Protein AF-A0A7W1FU79-F1 (afdb_monomer_lite)

Structure (mmCIF, N/CA/C/O backbone):
data_AF-A0A7W1FU79-F1
#
_entry.id   AF-A0A7W1FU79-F1
#
loop_
_atom_site.group_PDB
_atom_site.id
_atom_site.type_symbol
_atom_site.label_atom_id
_atom_site.label_alt_id
_atom_site.label_comp_id
_atom_site.label_asym_id
_atom_site.label_entity_id
_atom_site.label_seq_id
_atom_site.pdbx_PDB_ins_code
_atom_site.Cartn_x
_atom_site.Cartn_y
_atom_site.Cartn_z
_atom_site.occupancy
_atom_site.B_iso_or_equiv
_atom_site.auth_seq_id
_atom_site.auth_comp_id
_atom_site.auth_asym_id
_atom_site.auth_atom_id
_atom_site.pdbx_PDB_model_num
ATOM 1 N N . MET A 1 1 ? -2.285 -7.234 6.403 1.00 91.62 1 MET A N 1
ATOM 2 C CA . MET A 1 1 ? -1.818 -7.974 7.601 1.00 91.62 1 MET A CA 1
ATOM 3 C C . MET A 1 1 ? -2.902 -7.960 8.663 1.00 91.62 1 MET A C 1
ATOM 5 O O . MET A 1 1 ? -3.432 -6.893 8.957 1.00 91.62 1 MET A O 1
ATOM 9 N N . ARG A 1 2 ? -3.192 -9.120 9.261 1.00 93.88 2 ARG A N 1
ATOM 10 C CA . ARG A 1 2 ? -4.148 -9.262 10.365 1.00 93.88 2 ARG A CA 1
ATOM 11 C C . ARG A 1 2 ? -3.441 -9.823 11.598 1.00 93.88 2 ARG A C 1
ATOM 13 O O . ARG A 1 2 ? -2.660 -10.762 11.470 1.00 93.88 2 ARG A O 1
ATOM 20 N N . ARG A 1 3 ? -3.702 -9.268 12.785 1.00 91.69 3 ARG A N 1
ATOM 21 C CA . ARG A 1 3 ? -3.147 -9.751 14.064 1.00 91.69 3 ARG A CA 1
ATOM 22 C C . ARG A 1 3 ? -4.233 -9.755 15.134 1.00 91.69 3 ARG A C 1
ATOM 24 O O . ARG A 1 3 ? -4.866 -8.731 15.361 1.00 91.69 3 ARG A O 1
ATOM 31 N N . GLY A 1 4 ? -4.451 -10.898 15.790 1.00 90.31 4 GLY A N 1
ATOM 32 C CA . GLY A 1 4 ? -5.466 -11.023 16.846 1.00 90.31 4 GLY A CA 1
ATOM 33 C C . GLY A 1 4 ? -6.878 -10.634 16.384 1.00 90.31 4 GLY A C 1
ATOM 34 O O . GLY A 1 4 ? -7.582 -9.932 17.098 1.00 90.31 4 GLY A O 1
ATOM 35 N N . GLY A 1 5 ? -7.251 -10.999 15.152 1.00 92.00 5 GLY A N 1
ATOM 36 C CA . GLY A 1 5 ? -8.545 -10.652 14.549 1.00 92.00 5 GLY A CA 1
ATOM 37 C C . GLY A 1 5 ? -8.648 -9.231 13.979 1.00 92.00 5 GLY A C 1
ATOM 38 O O . GLY A 1 5 ? -9.587 -8.955 13.236 1.00 92.00 5 GLY A O 1
ATOM 39 N N . GLN A 1 6 ? -7.672 -8.357 14.235 1.00 92.75 6 GLN A N 1
ATOM 40 C CA . GLN A 1 6 ? -7.676 -6.974 13.756 1.00 92.75 6 GLN A CA 1
ATOM 41 C C . GLN A 1 6 ? -6.880 -6.817 12.466 1.00 92.75 6 GLN A C 1
ATOM 43 O O . GLN A 1 6 ? -5.715 -7.221 12.403 1.00 92.75 6 GLN A O 1
ATOM 48 N N . ASP A 1 7 ? -7.485 -6.184 11.464 1.00 97.31 7 ASP A N 1
ATOM 49 C CA . ASP A 1 7 ? -6.759 -5.709 10.291 1.00 97.31 7 ASP A CA 1
ATOM 50 C C . ASP A 1 7 ? -5.881 -4.516 10.669 1.00 97.31 7 ASP A C 1
ATOM 52 O O . ASP A 1 7 ? -6.285 -3.648 11.453 1.00 97.31 7 ASP A O 1
ATOM 56 N N . LEU A 1 8 ? -4.652 -4.521 10.147 1.00 96.88 8 LEU A N 1
ATOM 57 C CA . LEU A 1 8 ? -3.630 -3.521 10.460 1.00 96.88 8 LEU A CA 1
ATOM 58 C C . LEU A 1 8 ? -3.080 -2.787 9.231 1.00 96.88 8 LEU A C 1
ATOM 60 O O . LEU A 1 8 ? -2.553 -1.694 9.368 1.00 96.88 8 LEU A O 1
ATOM 64 N N . THR A 1 9 ? -3.168 -3.388 8.049 1.00 97.62 9 THR A N 1
ATOM 65 C CA . THR A 1 9 ? -2.738 -2.802 6.768 1.00 97.62 9 THR A CA 1
ATOM 66 C C . THR A 1 9 ? -3.267 -3.681 5.633 1.00 97.62 9 THR A C 1
ATOM 68 O O . THR A 1 9 ? -3.514 -4.879 5.848 1.00 97.62 9 THR A O 1
ATOM 71 N N . VAL A 1 10 ? -3.408 -3.117 4.438 1.00 98.06 10 VAL A N 1
ATOM 72 C CA . VAL A 1 10 ? -3.788 -3.810 3.207 1.00 98.06 10 VAL A CA 1
ATOM 73 C C . VAL A 1 10 ? -2.894 -3.338 2.065 1.00 98.06 10 VAL A C 1
ATOM 75 O O . VAL A 1 10 ? -2.508 -2.170 2.010 1.00 98.06 10 VAL A O 1
ATOM 78 N N . ALA A 1 11 ? -2.566 -4.264 1.172 1.00 97.06 11 ALA A N 1
ATOM 79 C CA . ALA A 1 11 ? -1.889 -3.968 -0.075 1.00 97.06 11 ALA A CA 1
ATOM 80 C C . ALA A 1 11 ? -2.690 -4.565 -1.226 1.00 97.06 11 ALA A C 1
ATOM 82 O O . ALA A 1 11 ? -3.274 -5.638 -1.053 1.00 97.06 11 ALA A O 1
ATOM 83 N N . ASP A 1 12 ? -2.658 -3.907 -2.374 1.00 95.75 12 ASP A N 1
ATOM 84 C CA . ASP A 1 12 ? -3.125 -4.456 -3.641 1.00 95.75 12 ASP A CA 1
ATOM 85 C C . ASP A 1 12 ? -1.965 -4.459 -4.640 1.00 95.75 12 ASP A C 1
ATOM 87 O O . ASP A 1 12 ? -1.141 -3.540 -4.636 1.00 95.75 12 ASP A O 1
ATOM 91 N N . VAL A 1 13 ? -1.837 -5.526 -5.427 1.00 93.38 13 VAL A N 1
ATOM 92 C CA . VAL A 1 13 ? -0.681 -5.745 -6.308 1.00 93.38 13 VAL A CA 1
ATOM 93 C C . VAL A 1 13 ? -1.163 -6.034 -7.711 1.00 93.38 13 VAL A C 1
ATOM 95 O O . VAL A 1 13 ? -1.889 -6.994 -7.947 1.00 93.38 13 VAL A O 1
ATOM 98 N N . GLU A 1 14 ? -0.677 -5.238 -8.650 1.00 90.12 14 GLU A N 1
ATOM 99 C CA . GLU A 1 14 ? -1.160 -5.224 -10.016 1.00 90.12 14 GLU A CA 1
ATOM 100 C C . GLU A 1 14 ? -0.011 -5.486 -10.992 1.00 90.12 14 GLU A C 1
ATOM 102 O O . GLU A 1 14 ? 0.985 -4.754 -11.053 1.00 90.12 14 GLU A O 1
ATOM 107 N N . TYR A 1 15 ? -0.155 -6.551 -11.783 1.00 87.25 15 TYR A N 1
ATOM 108 C CA . TYR A 1 15 ? 0.764 -6.871 -12.872 1.00 87.25 15 TYR A CA 1
ATOM 109 C C . TYR A 1 15 ? 0.235 -6.265 -14.174 1.00 87.25 15 TYR A C 1
ATOM 111 O O . TYR A 1 15 ? -0.453 -6.920 -14.956 1.00 87.25 15 TYR A O 1
ATOM 119 N N . LYS A 1 16 ? 0.505 -4.973 -14.369 1.00 74.75 16 LYS A N 1
ATOM 120 C CA . LYS A 1 16 ? 0.077 -4.198 -15.538 1.00 74.75 16 LYS A CA 1
ATOM 121 C C . LYS A 1 16 ? 1.238 -3.322 -16.002 1.00 74.75 16 LYS A C 1
ATOM 123 O O . LYS A 1 16 ? 1.778 -2.547 -15.212 1.00 74.75 16 LYS A O 1
ATOM 128 N N . GLU A 1 17 ? 1.598 -3.414 -17.280 1.00 65.38 17 GLU A N 1
ATOM 129 C CA . GLU A 1 17 ? 2.425 -2.391 -17.921 1.00 65.38 17 GLU A CA 1
ATOM 130 C C . GLU A 1 17 ? 1.553 -1.153 -18.133 1.00 65.38 17 GLU A C 1
ATOM 132 O O . GLU A 1 17 ? 0.741 -1.076 -19.054 1.00 65.38 17 GLU A O 1
ATOM 137 N N . LEU A 1 18 ? 1.657 -0.203 -17.212 1.00 63.12 18 LEU A N 1
ATOM 138 C CA . LEU A 1 18 ? 0.977 1.077 -17.328 1.00 63.12 18 LEU A CA 1
ATOM 139 C C . LEU A 1 18 ? 1.888 2.069 -18.048 1.00 63.12 18 LEU A C 1
ATOM 141 O O . LEU A 1 18 ? 3.023 2.270 -17.610 1.00 63.12 18 LEU A O 1
ATOM 145 N N . GLU A 1 19 ? 1.374 2.755 -19.075 1.00 64.69 19 GLU A N 1
ATOM 146 C CA . GLU A 1 19 ? 2.048 3.935 -19.636 1.00 64.69 19 GLU A CA 1
ATOM 147 C C . GLU A 1 19 ? 2.417 4.895 -18.493 1.00 64.69 19 GLU A C 1
ATOM 149 O O . GLU A 1 19 ? 1.550 5.146 -17.649 1.00 64.69 19 GLU A O 1
ATOM 154 N N . PRO A 1 20 ? 3.651 5.437 -18.430 1.00 57.41 20 PRO A N 1
ATOM 155 C CA . PRO A 1 20 ? 4.181 6.170 -17.271 1.00 57.41 20 PRO A CA 1
ATOM 156 C C . PRO A 1 20 ? 3.237 7.230 -16.679 1.00 57.41 20 PRO A C 1
ATOM 158 O O . PRO A 1 20 ? 3.216 7.438 -15.471 1.00 57.41 20 PRO A O 1
ATOM 161 N N . GLU A 1 21 ? 2.383 7.836 -17.501 1.00 57.84 21 GLU A N 1
ATOM 162 C CA . GLU A 1 21 ? 1.472 8.924 -17.121 1.00 57.84 21 GLU A CA 1
ATOM 163 C C . GLU A 1 21 ? 0.034 8.478 -16.796 1.00 57.84 21 GLU A C 1
ATOM 165 O O . GLU A 1 21 ? -0.768 9.280 -16.317 1.00 57.84 21 GLU A O 1
ATOM 170 N N . LYS A 1 22 ? -0.321 7.207 -17.026 1.00 62.50 22 LYS A N 1
ATOM 171 C CA . LYS A 1 22 ? -1.662 6.672 -16.751 1.00 62.50 22 LYS A CA 1
ATOM 172 C C . LYS A 1 22 ? -1.635 5.748 -15.543 1.00 62.50 22 LYS A C 1
ATOM 174 O O . LYS A 1 22 ? -1.068 4.662 -15.589 1.00 62.50 22 LYS A O 1
ATOM 179 N N . TRP A 1 23 ? -2.298 6.164 -14.474 1.00 63.78 23 TRP A N 1
ATOM 180 C CA . TRP A 1 23 ? -2.704 5.283 -13.383 1.00 63.78 23 TRP A CA 1
ATOM 181 C C . TRP A 1 23 ? -4.158 4.865 -13.601 1.00 63.78 23 TRP A C 1
ATOM 183 O O . TRP A 1 23 ? -4.991 5.656 -14.050 1.00 63.78 23 TRP A O 1
ATOM 193 N N . SER A 1 24 ? -4.473 3.609 -13.292 1.00 71.19 24 SER A N 1
ATOM 194 C CA . SER A 1 24 ? -5.855 3.146 -13.294 1.00 71.19 24 SER A CA 1
ATOM 195 C C . SER A 1 24 ? -6.564 3.756 -12.085 1.00 71.19 24 SER A C 1
ATOM 197 O O . SER A 1 24 ? -6.326 3.353 -10.947 1.00 71.19 24 SER A O 1
ATOM 199 N N . GLN A 1 25 ? -7.444 4.738 -12.316 1.00 77.81 25 GLN A N 1
ATOM 200 C CA . GLN A 1 25 ? -8.332 5.246 -11.262 1.00 77.81 25 GLN A CA 1
ATOM 201 C C . GLN A 1 25 ? -9.117 4.102 -10.605 1.00 77.81 25 GLN A C 1
ATOM 203 O O . GLN A 1 25 ? -9.379 4.154 -9.406 1.00 77.81 25 GLN A O 1
ATOM 208 N N . ALA A 1 26 ? -9.448 3.053 -11.368 1.00 85.19 26 ALA A N 1
ATOM 209 C CA . ALA A 1 26 ? -10.162 1.887 -10.865 1.00 85.19 26 ALA A CA 1
ATOM 210 C C . ALA A 1 26 ? -9.385 1.158 -9.755 1.00 85.19 26 ALA A C 1
ATOM 212 O O . ALA A 1 26 ? -9.980 0.830 -8.732 1.00 85.19 26 ALA A O 1
ATOM 213 N N . ASP A 1 27 ? -8.068 1.001 -9.904 1.00 91.00 27 ASP A N 1
ATOM 214 C CA . ASP A 1 27 ? -7.226 0.274 -8.945 1.00 91.00 27 ASP A CA 1
ATOM 215 C C . ASP A 1 27 ? -7.119 1.065 -7.619 1.00 91.00 27 ASP A C 1
ATOM 217 O O . ASP A 1 27 ? -7.242 0.504 -6.529 1.00 91.00 27 ASP A O 1
ATOM 221 N N . LEU A 1 28 ? -7.018 2.405 -7.683 1.00 91.50 28 LEU A N 1
ATOM 222 C CA . LEU A 1 28 ? -7.085 3.249 -6.477 1.00 91.50 28 LEU A CA 1
ATOM 223 C C . LEU A 1 28 ? -8.450 3.178 -5.784 1.00 91.50 28 LEU A C 1
ATOM 225 O O . LEU A 1 28 ? -8.511 3.131 -4.555 1.00 91.50 28 LEU A O 1
ATOM 229 N N . TYR A 1 29 ? -9.550 3.179 -6.540 1.00 92.56 29 TYR A N 1
ATOM 230 C CA . TYR A 1 29 ? -10.884 3.056 -5.949 1.00 92.56 29 TYR A CA 1
ATOM 231 C C . TYR A 1 29 ? -11.126 1.672 -5.340 1.00 92.56 29 TYR A C 1
ATOM 233 O O . TYR A 1 29 ? -11.817 1.569 -4.325 1.00 92.56 29 TYR A O 1
ATOM 241 N N . GLN A 1 30 ? -10.526 0.625 -5.901 1.00 95.56 30 GLN A N 1
ATOM 242 C CA . GLN A 1 30 ? -10.559 -0.716 -5.330 1.00 95.56 30 GLN A CA 1
ATOM 243 C C . GLN A 1 30 ? -9.788 -0.778 -4.007 1.00 95.56 30 GLN A C 1
ATOM 245 O O . GLN A 1 30 ? -10.339 -1.229 -2.999 1.00 95.56 30 GLN A O 1
ATOM 250 N N . LEU A 1 31 ? -8.578 -0.211 -3.956 1.00 97.31 31 LEU A N 1
ATOM 251 C CA . LEU A 1 31 ? -7.827 -0.088 -2.707 1.00 97.31 31 LEU A CA 1
ATOM 252 C C . LEU A 1 31 ? -8.586 0.744 -1.659 1.00 97.31 31 LEU A C 1
ATOM 254 O O . LEU A 1 31 ? -8.647 0.358 -0.491 1.00 97.31 31 LEU A O 1
ATOM 258 N N . LEU A 1 32 ? -9.224 1.848 -2.064 1.00 97.81 32 LEU A N 1
ATOM 259 C CA . LEU A 1 32 ? -10.085 2.636 -1.177 1.00 97.81 32 LEU A CA 1
ATOM 260 C C . LEU A 1 32 ? -11.223 1.788 -0.598 1.00 97.81 32 LEU A C 1
ATOM 262 O O . LEU A 1 32 ? -11.487 1.857 0.604 1.00 97.81 32 LEU A O 1
ATOM 266 N N . ALA A 1 33 ? -11.888 0.982 -1.428 1.00 98.12 33 ALA A N 1
ATOM 267 C CA . ALA A 1 33 ? -12.967 0.108 -0.986 1.00 98.12 33 ALA A CA 1
ATOM 268 C C . ALA A 1 33 ? -12.481 -0.911 0.057 1.00 98.12 33 ALA A C 1
ATOM 270 O O . ALA A 1 33 ? -13.175 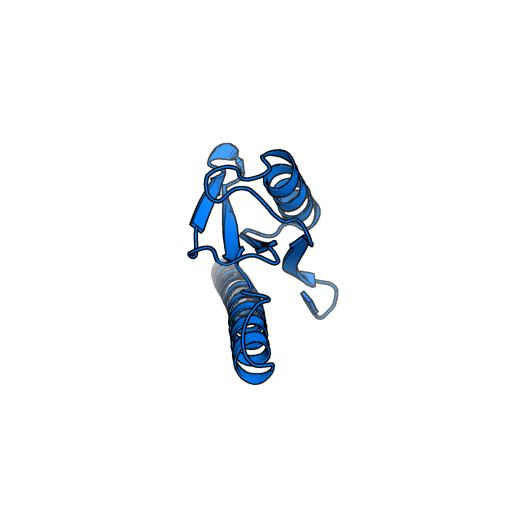-1.145 1.052 1.00 98.12 33 ALA A O 1
ATOM 271 N N . TYR A 1 34 ? -11.274 -1.463 -0.112 1.00 98.19 34 TYR A N 1
ATOM 272 C CA . TYR A 1 34 ? -10.655 -2.320 0.900 1.00 98.19 34 TYR A CA 1
ATOM 273 C C . TYR A 1 34 ? -10.397 -1.565 2.202 1.00 98.19 34 TYR A C 1
ATOM 275 O O . TYR A 1 34 ? -10.791 -2.044 3.265 1.00 98.19 34 TYR A O 1
ATOM 283 N N . CYS A 1 35 ? -9.792 -0.377 2.140 1.00 98.38 35 CYS A N 1
ATOM 284 C CA . CYS A 1 35 ? -9.506 0.420 3.331 1.00 98.38 35 CYS A CA 1
ATOM 285 C C . CYS A 1 35 ? -10.782 0.761 4.113 1.00 98.38 35 CYS A C 1
ATOM 287 O O . CYS A 1 35 ? -10.827 0.559 5.327 1.00 98.38 35 CYS A O 1
ATOM 289 N N . VAL A 1 36 ? -11.845 1.187 3.421 1.00 98.25 36 VAL A N 1
ATOM 290 C CA . VAL A 1 36 ? -13.157 1.465 4.028 1.00 98.25 36 VAL A CA 1
ATOM 291 C C . VAL A 1 36 ? -13.741 0.208 4.674 1.00 98.25 36 VAL A C 1
ATOM 293 O O . VAL A 1 36 ? -14.152 0.247 5.832 1.00 98.25 36 VAL A O 1
ATOM 296 N N . SER A 1 37 ? -13.738 -0.919 3.959 1.00 98.12 37 SER A N 1
ATOM 297 C CA . SER A 1 37 ? -14.335 -2.173 4.440 1.00 98.12 37 SER A CA 1
ATOM 298 C C . SER A 1 37 ? -13.596 -2.762 5.645 1.00 98.12 37 SER A C 1
ATOM 300 O O . SER A 1 37 ? -14.211 -3.376 6.513 1.00 98.12 37 SER A O 1
ATOM 302 N N . LEU A 1 38 ? -12.276 -2.571 5.709 1.00 97.12 38 LEU A N 1
ATOM 303 C CA . LEU A 1 38 ? -11.413 -3.085 6.776 1.00 97.12 38 LEU A CA 1
ATOM 304 C C . LEU A 1 38 ? -11.209 -2.079 7.925 1.00 97.12 38 LEU A C 1
ATOM 306 O O . LEU A 1 38 ? -10.560 -2.409 8.920 1.00 97.12 38 LEU A O 1
ATOM 310 N N . GLY A 1 39 ? -11.732 -0.853 7.804 1.00 96.38 39 GLY A N 1
ATOM 311 C CA . GLY A 1 39 ? -11.518 0.218 8.781 1.00 96.38 39 GLY A CA 1
ATOM 312 C C . GLY A 1 39 ? -10.044 0.618 8.918 1.00 96.38 39 GLY A C 1
ATOM 313 O O . GLY A 1 39 ? -9.555 0.831 10.034 1.00 96.38 39 GLY A O 1
ATOM 314 N N . LEU A 1 40 ? -9.319 0.656 7.7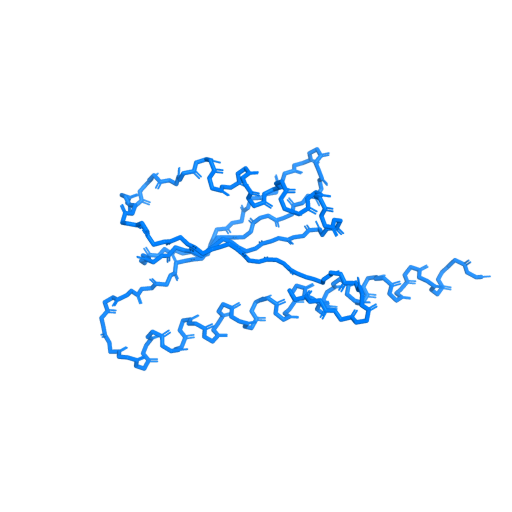97 1.00 97.81 40 LEU A N 1
ATOM 315 C CA . LEU A 1 40 ? -7.906 1.022 7.731 1.00 97.81 40 LEU A CA 1
ATOM 316 C C . LEU A 1 40 ? -7.748 2.485 7.289 1.00 97.81 40 LEU A C 1
ATOM 318 O O . LEU A 1 40 ? -8.393 2.894 6.325 1.00 97.81 40 LEU A O 1
ATOM 322 N N . PRO A 1 41 ? -6.866 3.268 7.941 1.00 97.31 41 PRO A N 1
ATOM 323 C CA . PRO A 1 41 ? -6.623 4.662 7.571 1.00 97.31 41 PRO A CA 1
ATOM 324 C C . PRO A 1 41 ? -5.708 4.797 6.348 1.00 97.31 41 PRO A C 1
ATOM 326 O O . PRO A 1 41 ? -5.563 5.892 5.818 1.00 97.31 41 PRO A O 1
ATOM 329 N N . ALA A 1 42 ? -5.068 3.708 5.917 1.00 97.75 42 ALA A N 1
ATOM 330 C CA . ALA A 1 42 ? -4.165 3.715 4.782 1.00 97.75 42 ALA A CA 1
ATOM 331 C C . ALA A 1 42 ? -4.098 2.358 4.073 1.00 97.75 42 ALA A C 1
ATOM 333 O O . ALA A 1 42 ? -4.370 1.315 4.679 1.00 97.75 42 ALA A O 1
ATOM 334 N N . GLY A 1 43 ? -3.684 2.388 2.807 1.00 97.69 43 GLY A N 1
ATOM 335 C CA . GLY A 1 43 ? -3.397 1.208 1.988 1.00 97.69 43 GLY A CA 1
ATOM 336 C C . GLY A 1 43 ? -2.228 1.448 1.031 1.00 97.69 43 GLY A C 1
ATOM 337 O O . GLY A 1 43 ? -1.808 2.591 0.836 1.00 97.69 43 GLY A O 1
ATOM 338 N N . LEU A 1 44 ? -1.689 0.374 0.452 1.00 97.00 44 LEU A N 1
ATOM 339 C CA . LEU A 1 44 ? -0.574 0.428 -0.500 1.00 97.00 44 LEU A CA 1
ATOM 340 C C . LEU A 1 44 ? -0.944 -0.251 -1.827 1.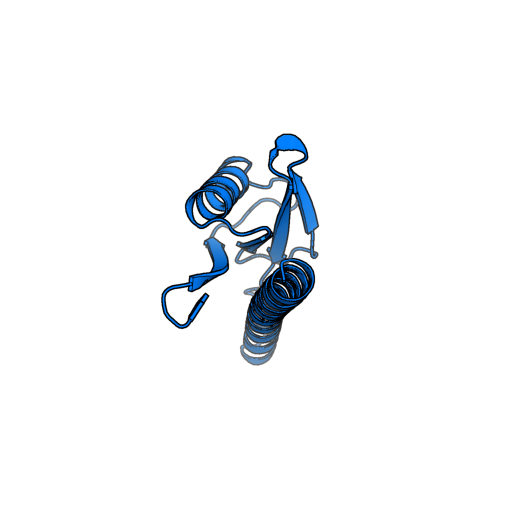00 97.00 44 LEU A C 1
ATOM 342 O O . LEU A 1 44 ? -1.290 -1.428 -1.837 1.00 97.00 44 LEU A O 1
ATOM 346 N N . LEU A 1 45 ? -0.830 0.464 -2.942 1.00 95.50 45 LEU A N 1
ATOM 347 C CA . LEU A 1 45 ? -0.969 -0.068 -4.296 1.00 95.50 45 LEU A CA 1
ATOM 348 C C . LEU A 1 45 ? 0.421 -0.284 -4.903 1.00 95.50 45 LEU A C 1
ATOM 350 O O . LEU A 1 45 ? 1.267 0.613 -4.894 1.00 95.50 45 LEU A O 1
ATOM 354 N N . LEU A 1 46 ? 0.660 -1.486 -5.417 1.00 92.88 46 LEU A N 1
ATOM 355 C CA . LEU A 1 46 ? 1.931 -1.919 -5.985 1.00 92.88 46 LEU A CA 1
ATOM 356 C C . LEU A 1 46 ? 1.753 -2.200 -7.473 1.00 92.88 46 LEU A C 1
ATOM 358 O O . LEU A 1 46 ? 0.958 -3.062 -7.839 1.00 92.88 46 LEU A O 1
ATOM 362 N N . TYR A 1 47 ? 2.534 -1.533 -8.322 1.00 91.12 47 TYR A N 1
ATOM 363 C CA . TYR A 1 47 ? 2.583 -1.848 -9.751 1.00 91.12 47 TYR A CA 1
ATOM 364 C C . TYR A 1 47 ? 3.885 -2.536 -10.125 1.00 91.12 47 TYR A C 1
ATOM 366 O O . TYR A 1 47 ? 4.957 -2.105 -9.712 1.00 91.12 47 TYR A O 1
ATOM 374 N N . ALA A 1 48 ? 3.802 -3.534 -11.000 1.00 90.00 48 ALA A N 1
ATOM 375 C CA . ALA A 1 48 ? 4.950 -4.149 -11.665 1.00 90.00 48 ALA A CA 1
ATOM 376 C C . ALA A 1 48 ? 5.566 -3.222 -12.747 1.00 90.00 48 ALA A C 1
ATOM 378 O O . ALA A 1 48 ? 5.643 -3.581 -13.918 1.00 90.00 48 ALA A O 1
ATOM 379 N N . SER A 1 49 ? 5.951 -1.997 -12.371 1.00 85.50 49 SER A N 1
ATOM 380 C CA . SER A 1 49 ? 6.572 -0.983 -13.238 1.00 85.50 49 SER A CA 1
ATOM 381 C C . SER A 1 49 ? 7.486 -0.055 -12.427 1.00 85.50 49 SE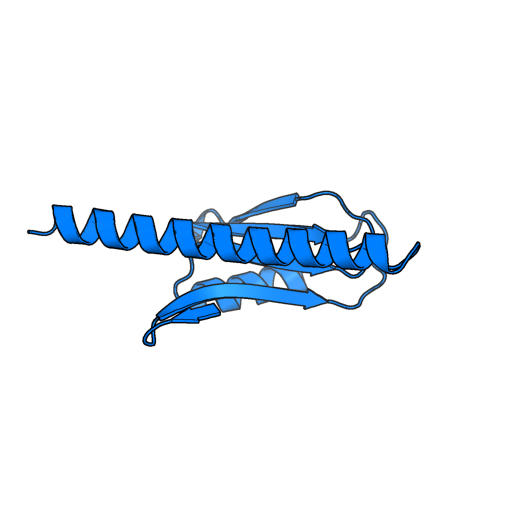R A C 1
ATOM 383 O O . SER A 1 49 ? 7.278 0.111 -11.224 1.00 85.50 49 SER A O 1
ATOM 385 N N . ALA A 1 50 ? 8.472 0.594 -13.056 1.00 81.62 50 ALA A N 1
ATOM 386 C CA . ALA A 1 50 ? 9.225 1.666 -12.401 1.00 81.62 50 ALA A CA 1
ATOM 387 C C . ALA A 1 50 ? 8.374 2.930 -12.258 1.00 81.62 50 ALA A C 1
ATOM 389 O O . ALA A 1 50 ? 8.067 3.608 -13.239 1.00 81.62 50 ALA A O 1
ATOM 390 N N . ARG A 1 51 ? 8.027 3.266 -11.013 1.00 80.56 51 ARG A N 1
ATOM 391 C CA . ARG A 1 51 ? 7.307 4.490 -10.654 1.00 80.56 51 ARG A CA 1
ATOM 392 C C . ARG A 1 51 ? 7.791 5.030 -9.312 1.00 80.56 51 ARG A C 1
ATOM 394 O O . ARG A 1 51 ? 8.143 4.232 -8.437 1.00 80.56 51 ARG A O 1
ATOM 401 N N . PRO A 1 52 ? 7.810 6.361 -9.131 1.00 81.62 52 PRO A N 1
ATOM 402 C CA . PRO A 1 52 ? 8.081 6.956 -7.831 1.00 81.62 52 PRO A CA 1
ATOM 403 C C . PRO A 1 52 ? 6.972 6.618 -6.825 1.00 81.62 52 PRO A C 1
ATOM 405 O O . PRO A 1 52 ? 5.890 6.163 -7.188 1.00 81.62 52 PRO A O 1
ATOM 408 N N . LEU A 1 53 ? 7.255 6.861 -5.543 1.00 85.81 53 LEU A N 1
ATOM 409 C CA . LEU A 1 53 ? 6.225 6.851 -4.509 1.00 85.81 53 LEU A CA 1
ATOM 410 C C . LEU A 1 53 ? 5.255 8.011 -4.756 1.00 85.81 53 LEU A C 1
ATOM 412 O O . LEU A 1 53 ? 5.672 9.170 -4.771 1.00 85.81 53 LEU A O 1
ATOM 416 N N . GLU A 1 54 ? 3.969 7.703 -4.861 1.00 90.50 54 GLU A N 1
ATOM 417 C CA . GLU A 1 54 ? 2.894 8.692 -4.936 1.00 90.50 54 GLU A CA 1
ATOM 418 C C . GLU A 1 54 ? 1.935 8.518 -3.755 1.00 90.50 54 GLU A C 1
ATOM 420 O O . GLU A 1 54 ? 1.788 7.425 -3.201 1.00 90.50 54 GLU A O 1
ATOM 425 N N . LYS A 1 55 ? 1.300 9.614 -3.333 1.00 92.94 55 LYS A N 1
ATOM 426 C CA . LYS A 1 55 ? 0.344 9.622 -2.221 1.00 92.94 55 LYS A CA 1
ATOM 427 C C . LYS A 1 55 ? -0.933 10.336 -2.630 1.00 92.94 55 LYS A C 1
ATOM 429 O O . LYS A 1 55 ? -0.886 11.459 -3.129 1.00 92.94 55 LYS A O 1
ATOM 434 N N . HIS A 1 56 ? -2.067 9.712 -2.344 1.00 93.44 56 HIS A N 1
ATOM 435 C CA . HIS A 1 56 ? -3.395 10.250 -2.591 1.00 93.44 56 HIS A CA 1
ATOM 436 C C . HIS A 1 56 ? -4.214 10.220 -1.307 1.00 93.44 56 HIS A C 1
ATOM 438 O O . HIS A 1 56 ? -4.581 9.157 -0.813 1.00 93.44 56 HIS A O 1
ATOM 444 N N . PHE A 1 57 ? -4.545 11.402 -0.793 1.00 96.25 57 PHE A N 1
ATOM 445 C CA . PHE A 1 57 ? -5.424 11.526 0.361 1.00 96.25 57 PHE A CA 1
ATOM 446 C C . PHE A 1 57 ? -6.882 11.671 -0.083 1.00 96.25 57 PHE A C 1
ATOM 448 O O . PHE A 1 57 ? -7.266 12.646 -0.740 1.00 96.25 57 PHE A O 1
ATOM 455 N N . VAL A 1 58 ? -7.723 10.714 0.304 1.00 96.19 58 VAL A N 1
ATOM 456 C CA . VAL A 1 58 ? -9.160 10.741 0.020 1.00 96.19 58 VAL A CA 1
ATOM 457 C C . VAL A 1 58 ? -9.868 11.533 1.115 1.00 96.19 58 VAL A C 1
ATOM 459 O O . VAL A 1 58 ? -10.308 10.979 2.120 1.00 96.19 58 VAL A O 1
ATOM 462 N N . GLN A 1 59 ? -10.014 12.843 0.898 1.00 95.25 59 GLN A N 1
ATOM 463 C CA . GLN A 1 59 ? -10.476 13.810 1.908 1.00 95.25 59 GLN A CA 1
ATOM 464 C C . GLN A 1 59 ? -11.733 13.383 2.677 1.00 95.25 59 GLN A C 1
ATOM 466 O O . GLN A 1 59 ? -11.762 13.456 3.900 1.00 95.25 59 GLN A O 1
ATOM 471 N N . ARG A 1 60 ? -12.779 12.924 1.975 1.00 95.19 60 ARG A N 1
ATOM 472 C CA . ARG A 1 60 ? -14.059 12.555 2.610 1.00 95.19 60 ARG A CA 1
ATOM 473 C C . ARG A 1 60 ? -14.009 11.239 3.384 1.00 95.19 60 ARG A C 1
ATOM 475 O O . ARG A 1 60 ? -14.879 11.014 4.216 1.00 95.19 60 ARG A O 1
ATOM 482 N N . ALA A 1 61 ? -13.033 10.385 3.095 1.00 95.19 61 ALA A N 1
ATOM 483 C CA . ALA A 1 61 ? -12.833 9.128 3.806 1.00 95.19 61 ALA A CA 1
ATOM 484 C C . ALA A 1 61 ? -11.757 9.244 4.898 1.00 95.19 61 ALA A C 1
ATOM 486 O O . ALA A 1 61 ? -11.719 8.408 5.793 1.00 95.19 61 ALA A O 1
ATOM 487 N N . GLY A 1 62 ? -10.893 10.263 4.832 1.00 96.50 62 GLY A N 1
ATOM 488 C CA . GLY A 1 62 ? -9.741 10.389 5.722 1.00 96.50 62 GLY A CA 1
ATOM 489 C C . GLY A 1 62 ? -8.722 9.264 5.530 1.00 96.50 62 GLY A C 1
ATOM 490 O O . GLY A 1 62 ? -8.127 8.827 6.509 1.00 96.50 62 GLY A O 1
ATOM 491 N N . ILE A 1 63 ? -8.575 8.758 4.299 1.00 98.06 63 ILE A N 1
ATOM 492 C CA . ILE A 1 63 ? -7.737 7.594 3.978 1.00 98.06 63 ILE A CA 1
ATOM 493 C C . ILE A 1 63 ? -6.567 8.012 3.087 1.00 98.06 63 ILE A C 1
ATOM 495 O O . ILE A 1 63 ? -6.775 8.655 2.055 1.00 98.06 63 ILE A O 1
ATOM 499 N N . ASP A 1 64 ? -5.362 7.590 3.464 1.00 97.38 64 ASP A N 1
ATOM 500 C CA . ASP A 1 64 ? -4.138 7.732 2.676 1.00 97.38 64 ASP A CA 1
ATOM 501 C C . ASP A 1 64 ? -3.917 6.510 1.775 1.00 97.38 64 ASP A C 1
ATOM 503 O O . ASP A 1 64 ? -3.719 5.385 2.235 1.00 97.38 64 ASP A O 1
ATOM 507 N N . LEU A 1 65 ? -3.919 6.720 0.464 1.00 96.75 65 LEU A N 1
ATOM 508 C CA . LEU A 1 65 ? -3.560 5.698 -0.513 1.00 96.75 65 LEU A CA 1
ATOM 509 C C . LEU A 1 65 ? -2.146 5.977 -1.001 1.00 96.75 65 LEU A C 1
ATOM 511 O O . LEU A 1 65 ? -1.874 7.041 -1.556 1.00 96.75 65 LEU A O 1
ATOM 515 N N . GLU A 1 66 ? -1.244 5.029 -0.796 1.00 95.44 66 GLU A N 1
ATOM 516 C CA . GLU A 1 66 ? 0.122 5.133 -1.292 1.00 95.44 66 GLU A CA 1
ATOM 517 C C . GLU A 1 66 ? 0.320 4.224 -2.490 1.00 95.44 66 GLU A C 1
ATOM 519 O O . GLU A 1 66 ? -0.209 3.117 -2.529 1.00 95.44 66 GLU A O 1
ATOM 524 N N . LEU A 1 67 ? 1.097 4.685 -3.458 1.00 93.00 67 LEU A N 1
ATOM 525 C CA . LEU A 1 67 ? 1.391 3.965 -4.682 1.00 93.00 67 LEU A CA 1
ATOM 526 C C . LEU A 1 67 ? 2.896 3.812 -4.824 1.00 93.00 67 LEU A C 1
ATOM 528 O O . LEU A 1 67 ? 3.620 4.797 -4.696 1.00 93.00 67 LEU A O 1
ATOM 532 N N . VAL A 1 68 ? 3.380 2.611 -5.120 1.00 90.62 68 VAL A N 1
ATOM 533 C CA . VAL A 1 68 ? 4.804 2.399 -5.388 1.00 90.62 68 VAL A CA 1
ATOM 534 C C . VAL A 1 68 ? 5.010 1.424 -6.539 1.00 90.62 68 VAL A C 1
ATOM 536 O O . VAL A 1 68 ? 4.318 0.412 -6.668 1.00 90.62 68 VAL A O 1
ATOM 539 N N . GLY A 1 69 ? 5.973 1.749 -7.396 1.00 89.75 69 GLY A N 1
ATOM 540 C CA . GLY A 1 69 ? 6.413 0.873 -8.467 1.00 89.75 69 GLY A CA 1
ATOM 541 C C . GLY A 1 69 ? 7.446 -0.150 -7.995 1.00 89.75 69 GLY A C 1
ATOM 542 O O . GLY A 1 69 ? 8.354 0.168 -7.227 1.00 89.75 69 GLY A O 1
ATOM 543 N N . ILE A 1 70 ? 7.328 -1.377 -8.487 1.00 90.88 70 ILE A N 1
ATOM 544 C CA . ILE A 1 70 ? 8.358 -2.408 -8.440 1.00 90.88 70 ILE A CA 1
ATOM 545 C C . ILE A 1 70 ? 8.939 -2.516 -9.849 1.00 90.88 70 ILE A C 1
ATOM 547 O O . ILE A 1 70 ? 8.285 -3.022 -10.758 1.00 90.88 70 ILE A O 1
ATOM 551 N N . GLU A 1 71 ? 10.175 -2.051 -10.027 1.00 87.94 71 GLU A N 1
ATOM 552 C CA . GLU A 1 71 ? 10.912 -2.272 -11.273 1.00 87.94 71 GLU A CA 1
ATOM 553 C C . GLU A 1 71 ? 11.166 -3.776 -11.451 1.00 87.94 71 GLU A C 1
ATOM 555 O O . GLU A 1 71 ? 11.766 -4.424 -10.586 1.00 87.94 71 GLU A O 1
ATOM 560 N N . MET A 1 72 ? 10.653 -4.314 -12.557 1.00 87.06 72 MET A N 1
ATOM 561 C CA . MET A 1 72 ? 10.693 -5.739 -12.890 1.00 87.06 72 MET A CA 1
ATOM 562 C C . MET A 1 72 ? 11.868 -6.085 -13.807 1.00 87.06 72 MET A C 1
ATOM 564 O O . MET A 1 72 ? 12.229 -7.256 -13.931 1.00 87.06 72 MET A O 1
ATOM 568 N N . SER A 1 73 ? 12.469 -5.081 -14.447 1.00 86.19 73 SER A N 1
ATOM 569 C CA . SER A 1 73 ? 13.716 -5.211 -15.190 1.00 86.19 73 SER A CA 1
ATOM 570 C C . SER A 1 73 ? 14.927 -5.066 -14.259 1.00 86.19 73 SER A C 1
ATOM 572 O O . SER A 1 73 ? 14.874 -4.436 -13.208 1.00 86.19 73 SER A O 1
ATOM 574 N N . GLY A 1 74 ? 16.050 -5.687 -14.614 1.00 85.94 74 GLY A N 1
ATOM 575 C CA . GLY A 1 74 ? 17.272 -5.632 -13.807 1.00 85.94 74 GLY A CA 1
ATOM 576 C C . GLY A 1 74 ? 17.596 -6.941 -13.093 1.00 85.94 74 GLY A C 1
ATOM 577 O O . GLY A 1 74 ? 17.173 -8.023 -13.506 1.00 85.94 74 GLY A O 1
ATOM 578 N N . LYS A 1 75 ? 18.452 -6.874 -12.066 1.00 93.06 75 LYS A N 1
ATOM 579 C CA . LYS A 1 75 ? 18.961 -8.082 -11.405 1.00 93.06 75 LYS A CA 1
ATOM 580 C C . LYS A 1 75 ? 17.952 -8.563 -10.359 1.00 93.06 75 LYS A C 1
ATOM 582 O O . LYS A 1 75 ? 17.364 -7.737 -9.665 1.00 93.06 75 LYS A O 1
ATOM 587 N N . PRO A 1 76 ? 17.840 -9.882 -10.113 1.00 93.12 76 PRO A N 1
ATOM 588 C CA . PRO A 1 76 ? 16.961 -10.416 -9.068 1.00 93.12 76 PRO A CA 1
ATOM 589 C C . PRO A 1 76 ? 17.153 -9.776 -7.683 1.00 93.12 76 PRO A C 1
ATOM 591 O O . PRO A 1 76 ? 16.194 -9.630 -6.935 1.00 93.12 76 PRO A O 1
ATOM 594 N N . ARG A 1 77 ? 18.381 -9.349 -7.352 1.00 93.50 77 ARG A N 1
ATOM 595 C CA . ARG A 1 77 ? 18.685 -8.652 -6.090 1.00 93.50 77 ARG A CA 1
ATOM 596 C C . ARG A 1 77 ? 18.021 -7.277 -5.979 1.00 93.50 77 ARG A C 1
ATOM 598 O O . ARG A 1 77 ? 17.661 -6.882 -4.873 1.00 93.50 77 ARG A O 1
ATOM 605 N N . ASP A 1 78 ? 17.863 -6.571 -7.095 1.00 90.56 78 ASP A N 1
ATOM 606 C CA . ASP A 1 78 ? 17.248 -5.242 -7.132 1.00 90.56 78 ASP A CA 1
ATOM 607 C C . ASP A 1 78 ? 15.730 -5.374 -6.932 1.00 90.56 78 ASP A C 1
ATOM 609 O O . ASP A 1 78 ? 15.145 -4.695 -6.088 1.00 90.56 78 ASP A O 1
ATOM 613 N N . LEU A 1 79 ? 15.116 -6.359 -7.598 1.00 91.44 79 LEU A N 1
ATOM 614 C CA . LEU A 1 79 ? 13.719 -6.740 -7.376 1.00 91.44 79 LEU A CA 1
ATOM 615 C C . LEU A 1 79 ? 13.462 -7.131 -5.911 1.00 91.44 79 LEU A C 1
ATOM 617 O O . LEU A 1 79 ? 12.508 -6.664 -5.289 1.00 91.44 79 LEU A O 1
ATOM 621 N N . GLU A 1 80 ? 14.336 -7.952 -5.326 1.00 94.38 80 GLU A N 1
ATOM 622 C CA . GLU A 1 80 ? 14.226 -8.364 -3.923 1.00 94.38 80 GLU A CA 1
ATOM 623 C C . GLU A 1 80 ? 14.310 -7.164 -2.961 1.00 94.38 80 GLU A C 1
ATOM 625 O O . GLU A 1 80 ? 13.616 -7.127 -1.941 1.00 94.38 80 GLU A O 1
ATOM 630 N N . ALA A 1 81 ? 15.128 -6.158 -3.286 1.00 92.62 81 ALA A N 1
ATOM 631 C CA . ALA A 1 81 ? 15.206 -4.914 -2.526 1.00 92.62 81 ALA A CA 1
ATOM 632 C C . ALA A 1 81 ? 13.913 -4.087 -2.637 1.00 92.62 81 ALA A C 1
ATOM 634 O O . ALA A 1 81 ? 13.418 -3.603 -1.616 1.00 92.62 81 ALA A O 1
ATOM 635 N N . HIS A 1 82 ? 13.318 -3.976 -3.829 1.00 91.81 82 HIS A N 1
ATOM 636 C CA . HIS A 1 82 ? 12.031 -3.294 -4.019 1.00 91.81 82 HIS A CA 1
ATOM 637 C C . HIS A 1 82 ? 10.903 -3.962 -3.231 1.00 91.81 82 HIS A C 1
ATOM 639 O O . HIS A 1 82 ? 10.183 -3.288 -2.491 1.00 91.81 82 HIS A O 1
ATOM 645 N N . VAL A 1 83 ? 10.806 -5.293 -3.294 1.00 92.88 83 VAL A N 1
ATOM 646 C CA . VAL A 1 83 ? 9.816 -6.058 -2.521 1.00 92.88 83 VAL A CA 1
ATOM 647 C C . VAL A 1 83 ? 10.030 -5.873 -1.016 1.00 92.88 83 VAL A C 1
ATOM 649 O O . VAL A 1 83 ? 9.066 -5.679 -0.274 1.00 92.88 83 VAL A O 1
ATOM 652 N N . ARG A 1 84 ? 11.285 -5.862 -0.542 1.00 95.56 84 ARG A N 1
ATOM 653 C CA . ARG A 1 84 ? 11.591 -5.575 0.869 1.00 95.56 84 ARG A CA 1
ATOM 654 C C . ARG A 1 84 ? 11.155 -4.178 1.298 1.00 95.56 84 ARG A C 1
ATOM 656 O O . ARG A 1 84 ? 10.623 -4.036 2.397 1.00 95.56 84 ARG A O 1
ATOM 663 N N . ASN A 1 85 ? 11.340 -3.166 0.455 1.00 93.69 85 ASN A N 1
ATOM 664 C CA . ASN A 1 85 ? 10.898 -1.804 0.755 1.00 93.69 85 ASN A CA 1
ATOM 665 C C . ASN A 1 85 ? 9.367 -1.709 0.830 1.00 93.69 85 ASN A C 1
ATOM 667 O O . ASN A 1 85 ? 8.844 -1.124 1.778 1.00 93.69 85 ASN A O 1
ATOM 671 N N . ALA A 1 86 ? 8.650 -2.352 -0.096 1.00 93.62 86 ALA A N 1
ATOM 672 C CA . ALA A 1 86 ? 7.191 -2.443 -0.048 1.00 93.62 86 ALA A CA 1
ATOM 673 C C . ALA A 1 86 ? 6.702 -3.146 1.232 1.00 93.62 86 ALA A C 1
ATOM 675 O O . ALA A 1 86 ? 5.824 -2.642 1.934 1.00 93.62 86 ALA A O 1
ATOM 676 N N . ALA A 1 87 ? 7.325 -4.272 1.596 1.00 95.31 87 ALA A N 1
ATOM 677 C CA . ALA A 1 87 ? 7.016 -4.985 2.834 1.00 95.31 87 ALA A CA 1
ATOM 678 C C . ALA A 1 87 ? 7.285 -4.125 4.080 1.00 95.31 87 ALA A C 1
ATOM 680 O O . ALA A 1 87 ? 6.467 -4.098 5.001 1.00 95.31 87 ALA A O 1
ATOM 681 N N . LYS A 1 88 ? 8.399 -3.382 4.101 1.00 96.25 88 LYS A N 1
ATOM 682 C CA . LYS A 1 88 ? 8.715 -2.440 5.181 1.00 96.25 88 LYS A CA 1
ATOM 683 C C . LYS A 1 88 ? 7.629 -1.374 5.313 1.00 96.25 88 LYS A C 1
ATOM 685 O O . LYS A 1 88 ? 7.178 -1.125 6.428 1.00 96.25 88 LYS A O 1
ATOM 690 N N . ARG A 1 89 ? 7.151 -0.812 4.198 1.00 95.38 89 ARG A N 1
ATOM 691 C CA . ARG A 1 89 ? 6.100 0.210 4.236 1.00 95.38 89 ARG A CA 1
ATOM 692 C C . ARG A 1 89 ? 4.783 -0.319 4.811 1.00 95.38 89 ARG A C 1
ATOM 694 O O . ARG A 1 89 ? 4.156 0.359 5.621 1.00 95.38 89 ARG A O 1
ATOM 701 N N . LEU A 1 90 ? 4.395 -1.551 4.476 1.00 95.44 90 LEU A N 1
ATOM 702 C CA . LEU A 1 90 ? 3.222 -2.201 5.081 1.00 95.44 90 LEU A CA 1
ATOM 703 C C . LEU A 1 90 ? 3.378 -2.392 6.595 1.00 95.44 90 LEU A C 1
ATOM 705 O O . LEU A 1 90 ? 2.430 -2.190 7.357 1.00 95.44 90 LEU A O 1
ATOM 709 N N . LEU A 1 91 ? 4.575 -2.770 7.048 1.00 96.62 91 LEU A N 1
ATOM 710 C CA . LEU A 1 91 ? 4.865 -2.902 8.477 1.00 96.62 91 LEU A CA 1
ATOM 711 C C . LEU A 1 91 ? 4.813 -1.550 9.200 1.00 96.62 91 LEU A C 1
ATOM 713 O O . LEU A 1 91 ? 4.309 -1.491 10.322 1.00 96.62 91 LEU A O 1
ATOM 717 N N . GLU A 1 92 ? 5.279 -0.475 8.564 1.00 96.19 92 GLU A N 1
ATOM 718 C CA . GLU A 1 92 ? 5.180 0.893 9.088 1.00 96.19 92 GLU A CA 1
ATOM 719 C C . GLU A 1 92 ? 3.713 1.321 9.251 1.00 96.19 92 GLU A C 1
ATOM 721 O O . GLU A 1 92 ? 3.324 1.692 10.357 1.00 96.19 92 GLU A O 1
ATOM 726 N N . GLN A 1 93 ? 2.866 1.144 8.226 1.00 95.75 93 GLN A N 1
ATOM 727 C CA . GLN A 1 93 ? 1.422 1.429 8.320 1.00 95.75 93 GLN A CA 1
ATOM 728 C C . GLN A 1 93 ? 0.755 0.665 9.476 1.00 95.75 93 GLN A C 1
ATOM 730 O O . GLN A 1 93 ? -0.040 1.213 10.245 1.00 95.75 93 GLN A O 1
ATOM 735 N N . ALA A 1 94 ? 1.107 -0.611 9.645 1.00 96.12 94 ALA A N 1
ATOM 736 C CA . ALA A 1 94 ? 0.578 -1.414 10.736 1.00 96.12 94 ALA A CA 1
ATOM 737 C C . ALA A 1 94 ? 1.040 -0.935 12.123 1.00 96.12 94 ALA A C 1
ATOM 739 O O . ALA A 1 94 ? 0.256 -0.957 13.079 1.00 96.12 94 ALA A O 1
ATOM 740 N N . ALA A 1 95 ? 2.303 -0.521 12.252 1.00 95.38 95 ALA A N 1
ATOM 741 C CA . ALA A 1 95 ? 2.858 0.016 13.491 1.00 95.38 95 ALA A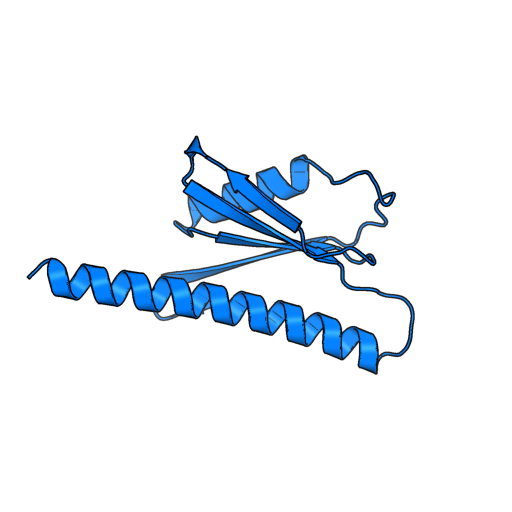 CA 1
ATOM 742 C C . ALA A 1 95 ? 2.240 1.377 13.849 1.00 95.38 95 ALA A C 1
ATOM 744 O O . ALA A 1 95 ? 1.912 1.608 15.019 1.00 95.38 95 ALA A O 1
ATOM 745 N N . GLU A 1 96 ? 2.027 2.239 12.851 1.00 94.31 96 GLU A N 1
ATOM 746 C CA . GLU A 1 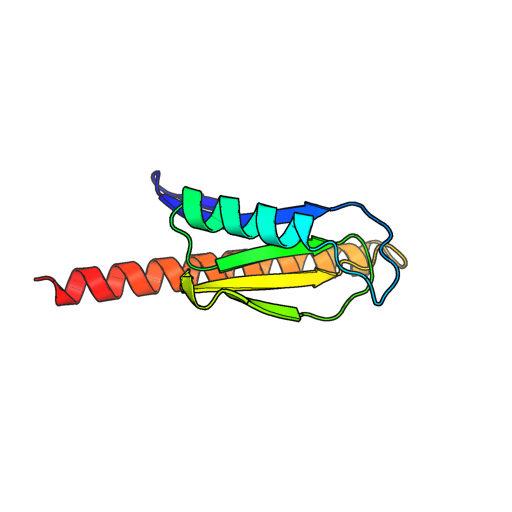96 ? 1.338 3.524 12.980 1.00 94.31 96 GLU A CA 1
ATOM 747 C C . GLU A 1 96 ? -0.079 3.310 13.530 1.00 94.31 96 GLU A C 1
ATOM 749 O O . GLU A 1 96 ? -0.415 3.855 14.586 1.00 94.31 96 GLU A O 1
ATOM 754 N N . LEU A 1 97 ? -0.886 2.446 12.903 1.00 93.62 97 LEU A N 1
ATOM 755 C CA . LEU A 1 97 ? -2.255 2.170 13.351 1.00 93.62 97 LEU A CA 1
ATOM 756 C C . LEU A 1 97 ? -2.298 1.537 14.749 1.00 93.62 97 LEU A C 1
ATOM 758 O O . LEU A 1 97 ? -3.128 1.909 15.584 1.00 93.62 97 LEU A O 1
ATOM 762 N N . HIS A 1 98 ? -1.400 0.591 15.033 1.00 90.62 98 HIS A N 1
ATOM 763 C CA . HIS A 1 98 ? -1.330 -0.030 16.353 1.00 90.62 98 HIS A CA 1
ATOM 764 C C . HIS A 1 98 ? -1.009 0.992 17.456 1.00 90.62 98 HIS A C 1
ATOM 766 O O . HIS A 1 98 ? -1.622 0.952 18.528 1.00 90.62 98 HIS A O 1
ATOM 772 N N . SER A 1 99 ? -0.090 1.921 17.186 1.00 88.25 99 SER A N 1
ATOM 773 C CA . SER A 1 99 ? 0.293 2.985 18.122 1.00 88.25 99 SER A CA 1
ATOM 774 C C . SER A 1 99 ? -0.854 3.968 18.359 1.00 88.25 99 SER A C 1
ATOM 776 O O . SER A 1 99 ? -1.174 4.251 19.515 1.00 88.25 99 SER A O 1
ATOM 778 N N . HIS A 1 100 ? -1.541 4.401 17.293 1.00 87.94 100 HIS A N 1
ATOM 779 C CA . HIS A 1 100 ? -2.714 5.277 17.393 1.00 87.94 100 HIS A CA 1
ATOM 780 C C . HIS A 1 100 ? -3.823 4.646 18.245 1.00 87.94 100 HIS A C 1
ATOM 782 O O . HIS A 1 100 ? -4.302 5.266 19.192 1.00 87.94 100 HIS A O 1
ATOM 788 N N . ARG A 1 101 ? -4.175 3.376 17.996 1.00 87.50 101 ARG A N 1
ATOM 789 C CA . ARG A 1 101 ? -5.209 2.671 18.779 1.00 87.50 101 ARG A CA 1
ATOM 790 C C . ARG A 1 101 ? -4.845 2.537 20.263 1.00 87.50 101 ARG A C 1
ATOM 792 O O . ARG A 1 101 ? -5.724 2.654 21.120 1.00 87.50 101 ARG A O 1
ATOM 799 N N . ARG A 1 102 ? -3.564 2.307 20.592 1.00 84.88 102 ARG A N 1
ATOM 800 C CA . ARG A 1 102 ? -3.097 2.269 21.992 1.00 84.88 102 ARG A CA 1
ATOM 801 C C . ARG A 1 102 ? -3.212 3.630 22.674 1.00 84.88 102 ARG A C 1
ATOM 803 O O . ARG A 1 102 ? -3.656 3.667 23.817 1.00 84.88 102 ARG A O 1
ATOM 810 N N . ALA A 1 103 ? -2.847 4.714 21.989 1.00 82.38 103 ALA A N 1
ATOM 811 C CA . ALA A 1 103 ? -2.947 6.067 22.533 1.00 82.38 103 ALA A CA 1
ATOM 812 C C . ALA A 1 103 ? -4.406 6.441 22.848 1.00 82.38 103 ALA A C 1
ATOM 814 O O . ALA A 1 103 ? -4.705 6.830 23.974 1.00 82.38 103 ALA A O 1
ATOM 815 N N . THR A 1 104 ? -5.336 6.207 21.915 1.00 79.44 104 THR A N 1
ATOM 816 C CA . THR A 1 104 ? -6.770 6.491 22.120 1.00 79.44 104 THR A CA 1
ATOM 817 C C . THR A 1 104 ? -7.380 5.672 23.263 1.00 79.44 104 THR A C 1
ATOM 819 O O . THR A 1 104 ? -8.230 6.170 23.996 1.00 79.44 104 THR A O 1
ATOM 822 N N . SER A 1 105 ? -6.921 4.433 23.467 1.00 75.81 105 SER A N 1
ATOM 823 C CA . SER A 1 105 ? -7.409 3.565 24.552 1.00 75.81 105 SER A CA 1
ATOM 824 C C . SER A 1 105 ? -6.957 4.015 25.950 1.00 75.81 105 SER A C 1
ATOM 826 O O . SER A 1 105 ? -7.602 3.666 26.935 1.00 75.81 105 SER A O 1
ATOM 828 N N . ILE A 1 106 ? -5.847 4.756 26.047 1.00 70.62 106 ILE A N 1
ATOM 829 C CA . ILE A 1 106 ? -5.336 5.308 27.313 1.00 70.62 106 ILE A CA 1
ATOM 830 C C . ILE A 1 106 ? -6.114 6.567 27.702 1.00 70.62 106 ILE A C 1
ATOM 832 O O . ILE A 1 106 ? -6.411 6.749 28.874 1.00 70.62 106 ILE A O 1
ATOM 836 N N . THR A 1 107 ? -6.474 7.411 26.732 1.00 65.25 107 THR A N 1
ATOM 837 C CA . THR A 1 107 ? -7.194 8.674 26.975 1.00 65.25 107 THR A CA 1
ATOM 838 C C . THR A 1 107 ? -8.689 8.482 27.268 1.00 65.25 107 THR A C 1
ATOM 840 O O . THR A 1 107 ? -9.330 9.389 27.781 1.00 65.25 107 THR A O 1
ATOM 843 N N . ALA A 1 108 ? -9.259 7.317 26.949 1.00 60.12 108 ALA A N 1
ATOM 844 C CA . ALA A 1 108 ? -10.674 7.000 27.169 1.00 60.12 108 ALA A CA 1
ATOM 845 C C . ALA A 1 108 ? -10.988 6.392 28.559 1.00 60.12 108 ALA A C 1
ATOM 847 O O . ALA A 1 108 ? -12.075 5.845 28.749 1.00 60.12 108 ALA A O 1
ATOM 848 N N . ARG A 1 109 ? -10.043 6.441 29.506 1.00 50.59 109 ARG A N 1
ATOM 849 C CA . ARG A 1 109 ? -10.197 6.007 30.905 1.00 50.59 109 ARG A CA 1
ATOM 850 C C . ARG A 1 109 ? -10.030 7.189 31.843 1.00 50.59 109 ARG A C 1
ATOM 852 O O . ARG A 1 109 ? -10.737 7.187 32.871 1.00 50.59 109 ARG A O 1
#

Sequence (109 aa):
MRRGGQDLTVADVEYKELEPEKWSQADLYQLLAYCVSLGLPAGLLLYASARPLEKHFVQRAGIDLELVGIEMSGKPRDLEAHVRNAAKRLLEQAAELHSHRRATSITAR

Radius of gyration: 15.22 Å; chains: 1; bounding box: 33×25×50 Å

Secondary structure (DSSP, 8-state):
-EETTEE---EEEE-----TT---HHHHHHHHHHHHHHT-SEEEEEESS----EEEEETTTTEEEEEEE---SS-HHHHHHHHHHHHHHHHHHHHHHHHHHHHHHHHT-

Foldseek 3Di:
DDDPNADQEEEDEDEDPDDQPDDDPVQVVVQVVVCQVRVAQEYEYEYQDQDDWDWDQPVVSNHIYIYHYQDPDDDPVSSVVRVVVVVVVRVVSSVVRVVVVVVVVVVVD

pLDDT: mean 89.1, std 10.71, range [50.59, 98.38]